Protein AF-A0A162E2R5-F1 (afdb_monomer)

Sequence (109 aa):
MRAVEGYHHDTSRLRLFYVLMFDAIGPREDLRTRFAQLHTHLRDLCEHWIGAGQQDGEIRADVAPRAIVTILIAALGGIAYQALIDPDLDLDPLYRDLDALAIDGLRMR

InterPro domains:
  IPR036271 Tetracyclin repressor-like, C-terminal domain superfamily [SSF48498] (3-102)
  IPR039538 BetI-type transcriptional repressor, C-terminal [PF13977] (28-95)

Secondary structure (DSSP, 8-state):
---STTGGGSHHHHHHHHHHHHHTTTT-HHHHHHHHHHHHHHHHHHHHHHHHHHHTTSB-TTS-HHHHHHHHHHHHHHHHHHHHH-TT--HHHHHHHHHHHHHHHHB--

Foldseek 3Di:
DPDPVPPPPPLPVVVVVVVLQVCLVDPPVVSVVVVVVVLVVQLVVQLVVLVVCVVVQFFDPPDDSSVLSNVLCCLVNVLSVVCSVPVPDDCVVSVVVSCCCSRVVTGDD

Solvent-accessible surface area (backbone atoms only — not comparable to full-atom values): 6267 Å² total; per-residue (Å²): 142,90,81,72,90,72,68,82,82,49,59,67,58,52,49,50,49,51,53,50,56,60,50,22,74,52,89,44,60,72,45,33,52,53,52,53,49,48,55,48,52,56,39,57,64,51,25,54,54,47,53,49,31,36,74,73,58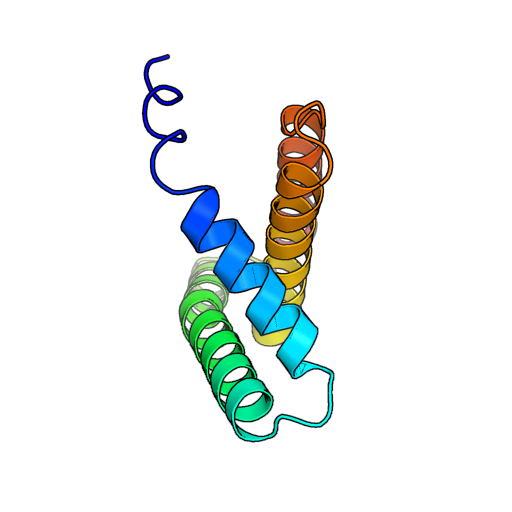,55,25,41,82,87,61,55,41,68,60,53,40,50,50,52,52,50,51,55,53,51,51,55,54,48,44,72,75,37,81,83,59,73,57,66,64,55,52,52,52,48,49,48,52,51,49,72,69,36,40,54,131

Radius of gyration: 16.36 Å; Cα contacts (8 Å, |Δi|>4): 53; chains: 1; bounding box: 42×29×40 Å

Structure (mmCIF, N/CA/C/O backbone):
data_AF-A0A162E2R5-F1
#
_entry.id   AF-A0A162E2R5-F1
#
loop_
_atom_site.group_PDB
_atom_site.id
_atom_site.type_symbol
_atom_site.label_atom_id
_atom_site.label_alt_id
_atom_site.label_comp_id
_atom_site.label_asym_id
_atom_site.label_entity_id
_atom_site.label_seq_id
_atom_site.pdbx_PDB_ins_code
_atom_site.Cartn_x
_atom_site.Cartn_y
_atom_site.Cartn_z
_atom_site.occupancy
_atom_site.B_iso_or_equiv
_atom_site.auth_seq_id
_atom_site.auth_comp_id
_atom_site.auth_asym_id
_atom_site.auth_atom_id
_atom_site.pdbx_PDB_model_num
ATOM 1 N N . MET A 1 1 ? -16.076 18.752 -11.612 1.00 36.84 1 MET A N 1
ATOM 2 C CA . MET A 1 1 ? -15.209 17.558 -11.562 1.00 36.84 1 MET A CA 1
ATOM 3 C C . MET A 1 1 ? -13.919 17.872 -12.322 1.00 36.84 1 MET A C 1
ATOM 5 O O . MET A 1 1 ? -13.867 17.691 -13.525 1.00 36.84 1 MET A O 1
ATOM 9 N N . ARG A 1 2 ? -12.940 18.496 -11.650 1.00 34.31 2 ARG A N 1
ATOM 10 C CA . ARG A 1 2 ? -11.700 19.063 -12.230 1.00 34.31 2 ARG A CA 1
ATOM 11 C C . ARG A 1 2 ? -10.483 18.559 -11.435 1.00 34.31 2 ARG A C 1
ATOM 13 O O . ARG A 1 2 ? -9.803 19.335 -10.779 1.00 34.31 2 ARG A O 1
ATOM 20 N N . ALA A 1 3 ? -10.277 17.244 -11.408 1.00 38.41 3 ALA A N 1
ATOM 21 C CA . ALA A 1 3 ? -9.181 16.637 -10.640 1.00 38.41 3 ALA A CA 1
ATOM 22 C C . ALA A 1 3 ? -8.338 15.615 -11.426 1.00 38.41 3 ALA A C 1
ATOM 24 O O . ALA A 1 3 ? -7.391 15.076 -10.870 1.00 38.41 3 ALA A O 1
ATOM 25 N N . VAL A 1 4 ? -8.626 15.366 -12.710 1.00 43.22 4 VAL A N 1
ATOM 26 C CA . VAL A 1 4 ? -7.947 14.292 -13.469 1.00 43.22 4 VAL A CA 1
ATOM 27 C C . VAL A 1 4 ? -6.820 14.815 -14.380 1.00 43.22 4 VAL A C 1
ATOM 29 O O . VAL A 1 4 ? -5.945 14.060 -14.783 1.00 43.22 4 VAL A O 1
ATOM 32 N N . GLU A 1 5 ? -6.737 16.125 -14.635 1.00 31.08 5 GLU A N 1
ATOM 33 C CA . GLU A 1 5 ? -5.740 16.709 -15.560 1.00 31.08 5 GLU A CA 1
ATOM 34 C C . GLU A 1 5 ? -4.297 16.770 -15.006 1.00 31.08 5 GLU A C 1
ATOM 36 O O . GLU A 1 5 ? -3.370 17.094 -15.744 1.00 31.08 5 GLU A O 1
ATOM 41 N N . GLY A 1 6 ? -4.067 16.421 -13.733 1.00 35.00 6 GLY A N 1
ATOM 42 C CA . GLY A 1 6 ? -2.741 16.478 -13.095 1.00 35.00 6 GLY A CA 1
ATOM 43 C C . GLY A 1 6 ? -1.900 15.191 -13.150 1.00 35.00 6 GLY A C 1
ATOM 44 O O . GLY A 1 6 ? -0.728 15.226 -12.782 1.00 35.00 6 GLY A O 1
ATOM 45 N N . TYR A 1 7 ? -2.456 14.053 -13.584 1.00 46.41 7 TYR A N 1
ATOM 46 C CA . TYR A 1 7 ? -1.826 12.736 -13.367 1.00 46.41 7 TYR A CA 1
ATOM 47 C C . TYR A 1 7 ? -0.755 12.348 -14.406 1.00 46.41 7 TYR A C 1
ATOM 49 O O . TYR A 1 7 ? 0.004 11.399 -14.216 1.00 46.41 7 TYR A O 1
ATOM 57 N N . HIS A 1 8 ? -0.644 13.090 -15.511 1.00 43.97 8 HIS A N 1
ATOM 58 C CA . HIS A 1 8 ? 0.243 12.721 -16.620 1.00 43.97 8 HIS A CA 1
ATOM 59 C C . HIS A 1 8 ? 1.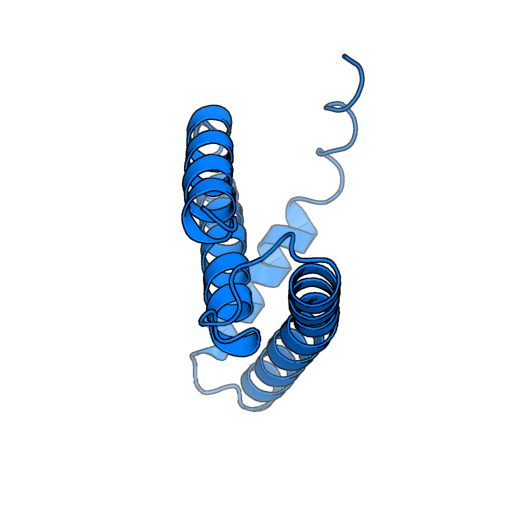735 13.015 -16.381 1.00 43.97 8 HIS A C 1
ATOM 61 O O . HIS A 1 8 ? 2.564 12.572 -17.174 1.00 43.97 8 HIS A O 1
ATOM 67 N N . HIS A 1 9 ? 2.109 13.738 -15.318 1.00 46.47 9 HIS A N 1
ATOM 68 C CA . HIS A 1 9 ? 3.478 14.246 -15.159 1.00 46.47 9 HIS A CA 1
ATOM 69 C C . HIS A 1 9 ? 4.453 13.367 -14.360 1.00 46.47 9 HIS A C 1
ATOM 71 O O . HIS A 1 9 ? 5.609 13.762 -14.238 1.00 46.47 9 HIS A O 1
ATOM 77 N N . ASP A 1 10 ? 4.073 12.177 -13.864 1.00 61.50 10 ASP A N 1
ATOM 78 C CA . ASP A 1 10 ? 5.053 11.355 -13.123 1.00 61.50 10 ASP A CA 1
ATOM 79 C C . ASP A 1 10 ? 4.917 9.825 -13.211 1.00 61.50 10 ASP A C 1
ATOM 81 O O . ASP A 1 10 ? 5.461 9.087 -12.384 1.00 61.50 10 ASP A O 1
ATOM 85 N N . THR A 1 11 ? 4.257 9.301 -14.248 1.00 75.62 11 THR A N 1
ATOM 86 C CA . THR A 1 11 ? 4.196 7.842 -14.463 1.00 75.62 11 THR A CA 1
ATOM 87 C C . THR A 1 11 ? 5.586 7.235 -14.676 1.00 75.62 11 THR A C 1
ATOM 89 O O . THR A 1 11 ? 5.829 6.112 -14.248 1.00 75.62 11 THR A O 1
ATOM 92 N N . SER A 1 12 ? 6.537 7.976 -15.255 1.00 84.50 12 SER A N 1
ATOM 93 C CA . SER A 1 12 ? 7.925 7.524 -15.433 1.00 84.50 12 SER A CA 1
ATOM 94 C C . SER A 1 12 ? 8.675 7.326 -14.111 1.00 84.50 12 SER A C 1
ATOM 96 O O . SER A 1 12 ? 9.353 6.308 -13.955 1.00 84.50 12 SER A O 1
ATOM 98 N N . ARG A 1 13 ? 8.555 8.242 -13.136 1.00 89.00 13 ARG A N 1
ATOM 99 C CA . ARG A 1 13 ? 9.180 8.037 -11.816 1.00 89.00 13 ARG A CA 1
ATOM 100 C C . ARG A 1 13 ? 8.460 6.967 -11.020 1.00 89.00 13 ARG A C 1
ATOM 102 O O . ARG A 1 13 ? 9.128 6.193 -10.344 1.00 89.00 13 ARG A O 1
ATOM 109 N N . LEU A 1 14 ? 7.136 6.880 -11.134 1.00 90.25 14 LEU A N 1
ATOM 110 C CA . LEU A 1 14 ? 6.376 5.820 -10.481 1.00 90.25 14 LEU A CA 1
ATOM 111 C C . LEU A 1 14 ? 6.756 4.439 -11.043 1.00 90.25 14 LEU A C 1
ATOM 113 O O . LEU A 1 14 ? 6.999 3.509 -10.282 1.00 90.25 14 LEU A O 1
ATOM 117 N N . ARG A 1 15 ? 6.929 4.318 -12.365 1.00 92.75 15 ARG A N 1
ATOM 118 C CA . ARG A 1 15 ? 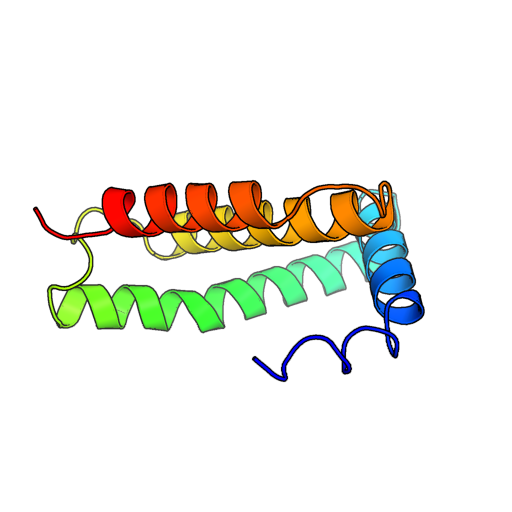7.472 3.110 -13.010 1.00 92.75 15 ARG A CA 1
ATOM 119 C C . ARG A 1 15 ? 8.864 2.772 -12.489 1.00 92.75 15 ARG A C 1
ATOM 121 O O . ARG A 1 15 ? 9.091 1.635 -12.091 1.00 92.75 15 ARG A O 1
ATOM 128 N N . LEU A 1 16 ? 9.780 3.744 -12.444 1.00 95.12 16 LEU A N 1
ATOM 129 C CA . LEU A 1 16 ? 11.124 3.528 -11.899 1.00 95.12 16 LEU A CA 1
ATOM 130 C C . LEU A 1 16 ? 11.082 3.085 -10.429 1.00 95.12 16 LEU A C 1
ATOM 132 O O . LEU A 1 16 ? 11.811 2.172 -10.048 1.00 95.12 16 LEU A O 1
ATOM 136 N N . PHE A 1 17 ? 10.218 3.698 -9.619 1.00 95.00 17 PHE A N 1
ATOM 137 C CA . PHE A 1 17 ? 10.000 3.314 -8.228 1.00 95.00 17 PHE A CA 1
ATOM 138 C C . PHE A 1 17 ? 9.603 1.839 -8.116 1.00 95.00 17 PHE A C 1
ATOM 140 O O . PHE A 1 17 ? 10.244 1.106 -7.366 1.00 95.00 17 PHE A O 1
ATOM 147 N N . TYR A 1 18 ? 8.614 1.385 -8.894 1.00 95.81 18 TYR A N 1
ATOM 148 C CA . TYR A 1 18 ? 8.185 -0.016 -8.880 1.00 95.81 18 TYR A CA 1
ATOM 149 C C . TYR A 1 18 ? 9.260 -0.971 -9.407 1.00 95.81 18 TYR A C 1
ATOM 151 O O . TYR A 1 18 ? 9.460 -2.023 -8.808 1.00 95.81 18 TYR A O 1
ATOM 159 N N . VAL A 1 19 ? 10.015 -0.601 -10.448 1.00 95.31 19 VAL A N 1
ATOM 160 C CA . VAL A 1 19 ? 11.158 -1.408 -10.920 1.00 95.31 19 VAL A CA 1
ATOM 161 C C . VAL A 1 19 ? 12.181 -1.607 -9.802 1.00 95.31 19 VAL A C 1
ATOM 163 O O . VAL A 1 19 ? 12.570 -2.738 -9.527 1.00 95.31 19 VAL A O 1
ATOM 166 N N . LEU A 1 20 ? 12.586 -0.531 -9.121 1.00 96.12 20 LEU A N 1
ATOM 167 C CA . LEU A 1 20 ? 13.541 -0.614 -8.014 1.00 96.12 20 LEU A CA 1
ATOM 168 C C . LEU A 1 20 ? 12.972 -1.376 -6.811 1.00 96.12 20 LEU A C 1
ATOM 170 O O . LEU A 1 20 ? 13.711 -2.090 -6.138 1.00 96.12 20 LEU A O 1
ATOM 174 N N . MET A 1 21 ? 11.673 -1.233 -6.540 1.00 95.62 21 MET A N 1
ATOM 175 C CA . MET A 1 21 ? 11.000 -1.932 -5.446 1.00 95.62 21 MET A CA 1
ATOM 176 C C . MET A 1 21 ? 10.958 -3.444 -5.685 1.00 95.62 21 MET A C 1
ATOM 178 O O . MET A 1 21 ? 11.267 -4.208 -4.773 1.00 95.62 21 MET A O 1
ATOM 182 N N . PHE A 1 22 ? 10.659 -3.884 -6.909 1.00 94.88 22 PHE A N 1
ATOM 183 C CA . PHE A 1 22 ? 10.709 -5.303 -7.259 1.00 94.88 22 PHE A CA 1
ATOM 184 C C . PHE A 1 22 ? 12.151 -5.835 -7.339 1.00 94.88 22 PHE A C 1
ATOM 186 O O . PHE A 1 22 ? 12.405 -6.949 -6.887 1.00 94.88 22 PHE A O 1
ATOM 193 N N . ASP A 1 23 ? 13.116 -5.038 -7.815 1.00 94.81 23 ASP A N 1
ATOM 194 C CA . ASP A 1 23 ? 14.549 -5.396 -7.806 1.00 94.81 23 ASP A CA 1
ATOM 195 C C . ASP A 1 23 ? 15.092 -5.593 -6.373 1.00 94.81 23 ASP A C 1
ATOM 197 O O . ASP A 1 23 ? 15.976 -6.417 -6.135 1.00 94.81 23 ASP A O 1
ATOM 201 N N . ALA A 1 24 ? 14.507 -4.911 -5.379 1.00 95.81 24 ALA A N 1
ATOM 202 C CA . ALA A 1 24 ? 14.858 -5.058 -3.964 1.00 95.81 24 ALA A CA 1
ATOM 203 C C . ALA A 1 24 ? 14.569 -6.458 -3.379 1.00 95.81 24 ALA A C 1
ATOM 205 O O . ALA A 1 24 ? 15.072 -6.780 -2.301 1.00 95.81 24 ALA A O 1
ATOM 206 N N . ILE A 1 25 ? 13.783 -7.293 -4.072 1.00 94.00 25 ILE A N 1
ATOM 207 C CA . ILE A 1 25 ? 13.561 -8.709 -3.723 1.00 94.00 25 ILE A CA 1
ATOM 208 C C . ILE A 1 25 ? 14.819 -9.545 -4.017 1.00 94.00 25 ILE A C 1
ATOM 210 O O . ILE A 1 25 ? 15.060 -10.566 -3.373 1.00 94.00 25 ILE A O 1
ATOM 214 N N . GLY A 1 26 ? 15.630 -9.107 -4.983 1.00 89.88 26 GLY A N 1
ATOM 215 C CA . GLY A 1 26 ? 16.866 -9.759 -5.392 1.00 89.88 26 GLY A CA 1
ATOM 216 C C . GLY A 1 26 ? 18.033 -9.579 -4.404 1.00 89.88 26 GLY A C 1
ATOM 217 O O . GLY A 1 26 ? 17.856 -9.231 -3.233 1.00 89.88 26 GLY A O 1
ATOM 218 N N . PRO A 1 27 ? 19.281 -9.806 -4.853 1.00 89.00 27 PRO A N 1
ATOM 219 C CA . PRO A 1 27 ? 20.454 -9.815 -3.974 1.00 89.00 27 PRO A CA 1
ATOM 220 C C . PRO A 1 27 ? 20.902 -8.421 -3.498 1.00 89.00 27 PRO A C 1
ATOM 222 O O . PRO A 1 27 ? 21.830 -8.322 -2.697 1.00 89.00 27 PRO A O 1
ATOM 225 N N . ARG A 1 28 ? 20.270 -7.339 -3.967 1.00 92.31 28 ARG A N 1
ATOM 226 C CA . ARG A 1 28 ? 20.648 -5.952 -3.662 1.00 92.31 28 ARG A CA 1
ATOM 227 C C . ARG A 1 28 ? 20.229 -5.534 -2.253 1.00 92.31 28 ARG A C 1
ATOM 229 O O . ARG A 1 28 ? 19.141 -5.005 -2.026 1.00 92.31 28 ARG A O 1
ATOM 236 N N . GLU A 1 29 ? 21.115 -5.775 -1.292 1.00 91.12 29 GLU A N 1
ATOM 237 C CA . GLU A 1 29 ? 20.893 -5.464 0.125 1.00 91.12 29 GLU A CA 1
ATOM 238 C C . GLU A 1 29 ? 20.653 -3.970 0.400 1.00 91.12 29 GLU A C 1
ATOM 240 O O . GLU A 1 29 ? 19.843 -3.622 1.264 1.00 91.12 29 GLU A O 1
ATOM 245 N N . ASP A 1 30 ? 21.299 -3.089 -0.365 1.00 94.75 30 ASP A N 1
ATOM 246 C CA . ASP A 1 30 ? 21.114 -1.639 -0.296 1.00 94.75 30 ASP A CA 1
ATOM 247 C C . ASP A 1 30 ? 19.665 -1.235 -0.606 1.00 94.75 30 ASP A C 1
ATOM 249 O O . ASP A 1 30 ? 19.061 -0.459 0.141 1.00 94.75 30 ASP A O 1
ATOM 253 N N . LEU A 1 31 ? 19.083 -1.800 -1.670 1.00 95.88 31 LEU A N 1
ATOM 254 C CA . LEU A 1 31 ? 17.690 -1.559 -2.043 1.00 95.88 31 LEU A CA 1
ATOM 255 C C . LEU A 1 31 ? 16.729 -2.194 -1.041 1.00 95.88 31 LEU A C 1
ATOM 257 O O . LEU A 1 31 ? 15.817 -1.514 -0.568 1.00 95.88 31 LEU A O 1
ATOM 261 N N . ARG A 1 32 ? 16.963 -3.456 -0.655 1.00 96.44 32 ARG A N 1
ATOM 262 C CA . ARG A 1 32 ? 16.138 -4.157 0.341 1.00 96.44 32 ARG A CA 1
ATOM 263 C C . ARG A 1 32 ? 16.023 -3.355 1.636 1.00 96.44 32 ARG A C 1
ATOM 265 O O . ARG A 1 32 ? 14.922 -3.171 2.150 1.00 96.44 32 ARG A O 1
ATOM 272 N N . THR A 1 33 ? 17.141 -2.822 2.126 1.00 97.12 33 THR A N 1
ATOM 273 C CA . THR A 1 33 ? 17.181 -2.007 3.349 1.00 97.12 33 THR A CA 1
ATOM 274 C C . THR A 1 33 ? 16.397 -0.706 3.186 1.00 97.12 33 THR A C 1
ATOM 276 O O . THR A 1 33 ? 15.566 -0.380 4.034 1.00 97.12 33 THR A O 1
ATOM 279 N N . ARG A 1 34 ? 16.602 0.019 2.078 1.00 97.00 34 ARG A N 1
ATOM 280 C CA . ARG A 1 34 ? 15.899 1.284 1.806 1.00 97.00 34 ARG A CA 1
ATOM 281 C C . ARG A 1 34 ? 14.387 1.095 1.685 1.00 97.00 34 ARG A C 1
ATOM 283 O O . ARG A 1 34 ? 13.633 1.863 2.277 1.00 97.00 34 ARG A O 1
ATOM 290 N N . PHE A 1 35 ? 13.928 0.066 0.974 1.00 96.94 35 PHE A N 1
ATOM 291 C CA . PHE A 1 35 ? 12.495 -0.209 0.839 1.00 96.94 35 PHE A CA 1
ATOM 292 C C . PHE A 1 35 ? 11.870 -0.750 2.131 1.00 96.94 35 PHE A C 1
ATOM 294 O O . PHE A 1 35 ? 10.733 -0.402 2.448 1.00 96.94 35 PHE A O 1
ATOM 301 N N . ALA A 1 36 ? 12.604 -1.531 2.931 1.00 96.44 36 ALA A N 1
ATOM 302 C CA . ALA A 1 36 ? 12.140 -1.941 4.258 1.00 96.44 36 ALA A CA 1
ATOM 303 C C . ALA A 1 36 ? 11.948 -0.734 5.196 1.00 96.44 36 ALA A C 1
ATOM 305 O O . ALA A 1 36 ? 10.943 -0.658 5.910 1.00 96.44 36 ALA A O 1
ATOM 306 N N . GLN A 1 37 ? 12.875 0.229 5.161 1.00 97.56 37 GLN A N 1
ATOM 307 C CA . GLN A 1 37 ? 12.771 1.487 5.906 1.00 97.56 37 GLN A CA 1
ATOM 308 C C . GLN A 1 37 ? 11.601 2.341 5.413 1.00 97.56 37 GLN A C 1
ATOM 310 O O . GLN A 1 37 ? 10.809 2.802 6.230 1.00 97.56 37 GLN A O 1
ATOM 315 N N . LEU A 1 38 ? 11.437 2.485 4.095 1.00 96.00 38 LEU A N 1
ATOM 316 C CA . LEU A 1 38 ? 10.311 3.210 3.505 1.00 96.00 38 LEU A CA 1
ATOM 317 C C . LEU A 1 38 ? 8.965 2.629 3.953 1.00 96.00 38 LEU A C 1
ATOM 319 O O . LEU A 1 38 ? 8.121 3.359 4.463 1.00 96.00 38 LEU A O 1
ATOM 323 N N . HIS A 1 39 ? 8.763 1.317 3.813 1.00 96.19 39 HIS A N 1
ATOM 324 C CA . HIS A 1 39 ? 7.510 0.686 4.233 1.00 96.19 39 HIS A CA 1
ATOM 325 C C . HIS A 1 39 ? 7.283 0.788 5.741 1.00 96.19 39 HIS A C 1
ATOM 327 O O . HIS A 1 39 ? 6.142 0.878 6.180 1.00 96.19 39 HIS A O 1
ATOM 333 N N . THR A 1 40 ? 8.350 0.771 6.541 1.00 97.31 40 THR A N 1
ATOM 334 C CA . THR A 1 40 ? 8.247 0.985 7.990 1.00 97.31 40 THR A CA 1
ATOM 335 C C . THR A 1 40 ? 7.767 2.396 8.289 1.00 97.31 40 THR A C 1
ATOM 337 O O . THR A 1 40 ? 6.777 2.544 8.994 1.00 97.31 40 THR A O 1
ATOM 340 N N . HIS A 1 41 ? 8.371 3.400 7.657 1.00 96.19 41 HIS A N 1
ATOM 341 C CA . HIS A 1 41 ? 7.972 4.793 7.811 1.00 96.19 41 HIS A CA 1
ATOM 342 C C . HIS A 1 41 ? 6.519 5.043 7.380 1.00 96.19 41 HIS A C 1
ATOM 344 O O . HIS A 1 41 ? 5.765 5.677 8.111 1.00 96.19 41 HIS A O 1
ATOM 350 N N . LEU A 1 42 ? 6.094 4.495 6.235 1.00 94.56 42 LEU A N 1
ATOM 351 C CA . LEU A 1 42 ? 4.702 4.596 5.779 1.00 94.56 42 LEU A CA 1
ATOM 352 C C . LEU A 1 42 ? 3.729 3.956 6.775 1.00 94.56 42 LEU A C 1
ATOM 354 O O . LEU A 1 42 ? 2.676 4.522 7.059 1.00 94.56 42 LEU A O 1
ATOM 358 N N . ARG A 1 43 ? 4.094 2.798 7.340 1.00 96.62 43 ARG A N 1
ATOM 359 C CA . ARG A 1 43 ? 3.276 2.147 8.365 1.00 96.62 43 ARG A CA 1
ATOM 360 C C . ARG A 1 43 ? 3.181 2.996 9.631 1.00 96.62 43 ARG A C 1
ATOM 362 O O . ARG A 1 43 ? 2.082 3.165 10.138 1.00 96.62 43 ARG A O 1
ATOM 369 N N . ASP A 1 44 ? 4.293 3.562 10.095 1.00 95.19 44 ASP A N 1
ATOM 370 C CA . ASP A 1 44 ? 4.328 4.408 11.296 1.00 95.19 44 ASP A CA 1
ATOM 371 C C . ASP A 1 44 ? 3.444 5.660 11.134 1.00 95.19 44 ASP A C 1
ATOM 373 O O . ASP A 1 44 ? 2.714 6.022 12.055 1.00 95.19 44 ASP A O 1
ATOM 377 N N . LEU A 1 45 ? 3.462 6.293 9.952 1.00 90.88 45 LEU A N 1
ATOM 378 C CA . LEU A 1 45 ? 2.632 7.467 9.655 1.00 90.88 45 LEU A CA 1
ATOM 379 C C . LEU A 1 45 ? 1.132 7.156 9.736 1.00 90.88 45 LEU A C 1
ATOM 381 O O . LEU A 1 45 ? 0.375 7.915 10.337 1.00 90.88 45 LEU A O 1
ATOM 385 N N . CYS A 1 46 ? 0.699 6.048 9.136 1.00 92.75 46 CYS A N 1
ATOM 386 C CA . CYS A 1 46 ? -0.720 5.703 9.061 1.00 92.75 46 CYS A CA 1
ATOM 387 C C . CYS A 1 46 ? -1.241 5.012 10.329 1.00 92.75 46 CYS A C 1
ATOM 389 O O . CYS A 1 46 ? -2.428 5.101 10.636 1.00 92.75 46 CYS A O 1
ATOM 391 N N . GLU A 1 47 ? -0.376 4.333 11.082 1.00 9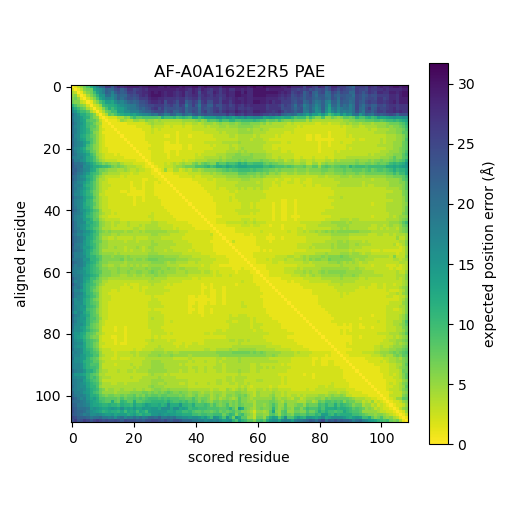4.69 47 GLU A N 1
ATOM 392 C CA . GLU A 1 47 ? -0.746 3.644 12.321 1.00 94.69 47 GLU A CA 1
ATOM 393 C C . GLU A 1 47 ? -1.313 4.607 13.368 1.00 94.69 47 GLU A C 1
ATOM 395 O O . GLU A 1 47 ? -2.284 4.275 14.050 1.00 94.69 47 GLU A O 1
ATOM 400 N N . HIS A 1 48 ? -0.780 5.830 13.430 1.00 91.44 48 HIS A N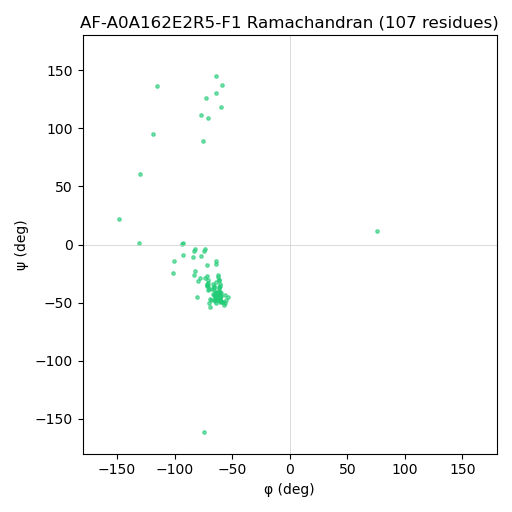 1
ATOM 401 C CA . HIS A 1 48 ? -1.298 6.863 14.321 1.00 91.44 48 HIS A CA 1
ATOM 402 C C . HIS A 1 48 ? -2.757 7.240 14.011 1.00 91.44 48 HIS A C 1
ATOM 404 O O . HIS A 1 48 ? -3.534 7.451 14.939 1.00 91.44 48 HIS A O 1
ATOM 410 N N . TRP A 1 49 ? -3.157 7.267 12.734 1.00 91.69 49 TRP A N 1
ATOM 411 C CA . TRP A 1 49 ? -4.537 7.580 12.343 1.00 91.69 49 TRP A CA 1
ATOM 412 C C . TRP A 1 49 ? -5.521 6.498 12.773 1.00 91.69 49 TRP A C 1
ATOM 414 O O . TRP A 1 49 ? -6.616 6.817 13.228 1.00 91.69 49 TRP A O 1
ATOM 424 N N . ILE A 1 50 ? -5.120 5.225 12.694 1.00 93.25 50 ILE A N 1
ATOM 425 C CA . ILE A 1 50 ? -5.952 4.127 13.197 1.00 93.25 50 ILE A CA 1
ATOM 426 C C . ILE A 1 50 ? -6.126 4.241 14.714 1.00 93.25 50 ILE A C 1
ATOM 428 O O . ILE A 1 50 ? -7.238 4.098 15.213 1.00 93.25 50 ILE A O 1
ATOM 432 N N . GLY A 1 51 ? -5.048 4.548 15.442 1.00 93.00 51 GLY A N 1
ATOM 433 C CA . GLY A 1 51 ? -5.108 4.758 16.889 1.00 93.00 51 GLY A CA 1
ATOM 434 C C . GLY A 1 51 ? -6.012 5.928 17.291 1.00 93.00 51 GLY A C 1
ATOM 435 O O . GLY A 1 51 ? -6.791 5.789 18.230 1.00 93.00 51 GLY A O 1
ATOM 436 N N . ALA A 1 52 ? -5.954 7.049 16.566 1.00 93.19 52 ALA A N 1
ATOM 437 C CA . ALA A 1 52 ? -6.845 8.188 16.789 1.00 93.19 52 ALA A CA 1
ATOM 438 C C . ALA A 1 52 ? -8.316 7.807 16.543 1.00 93.19 52 ALA A C 1
ATOM 440 O O . ALA A 1 52 ? -9.151 7.995 17.421 1.00 93.19 52 ALA A O 1
ATOM 441 N N . GLY A 1 53 ? -8.614 7.139 15.422 1.00 92.88 53 GLY A N 1
ATOM 442 C CA . GLY A 1 53 ? -9.971 6.663 15.132 1.00 92.88 53 GLY A CA 1
ATOM 443 C C . GLY A 1 53 ? -10.503 5.663 16.165 1.00 92.88 53 GLY A C 1
ATOM 444 O O . GLY A 1 53 ? -11.701 5.632 16.430 1.00 92.88 53 GLY A O 1
ATOM 445 N N . GLN A 1 54 ? -9.639 4.863 16.799 1.00 94.94 54 GLN A N 1
ATOM 446 C CA . GLN A 1 54 ? -10.041 3.994 17.913 1.00 94.94 54 GLN A CA 1
ATOM 447 C C . GLN A 1 54 ? -10.367 4.784 19.189 1.00 94.94 54 GLN A C 1
ATOM 449 O O . GLN A 1 54 ? -11.312 4.431 19.893 1.00 94.94 54 GLN A O 1
ATOM 454 N N . GLN A 1 55 ? -9.608 5.842 19.492 1.00 95.25 55 GLN A N 1
ATOM 455 C CA . GLN A 1 55 ? -9.876 6.725 20.636 1.00 95.25 55 GLN A CA 1
ATOM 456 C C . GLN A 1 55 ? -11.191 7.491 20.467 1.00 95.25 55 GLN A C 1
ATOM 458 O O . GLN A 1 55 ? -11.934 7.642 21.436 1.00 95.25 55 GLN A O 1
ATOM 463 N N . ASP A 1 56 ? -11.495 7.894 19.235 1.00 94.81 56 ASP A N 1
ATOM 464 C CA . ASP A 1 56 ? -12.712 8.629 18.884 1.00 94.81 56 ASP A CA 1
ATOM 465 C C . ASP A 1 56 ? -13.936 7.709 18.688 1.00 94.81 56 ASP A C 1
ATOM 467 O O . ASP A 1 56 ? -15.056 8.182 18.499 1.00 94.81 56 ASP A O 1
ATOM 471 N N . GLY A 1 57 ? -13.752 6.384 18.768 1.00 93.62 57 GLY A N 1
ATOM 472 C CA . GLY A 1 57 ? -14.821 5.391 18.599 1.00 93.62 57 GLY A CA 1
ATOM 473 C C . GLY A 1 57 ? -15.264 5.172 17.147 1.00 93.62 57 GLY A C 1
ATOM 474 O O . GLY A 1 57 ? -16.271 4.512 16.901 1.00 93.62 57 GLY A O 1
ATOM 475 N N . GLU A 1 58 ? -14.519 5.695 16.175 1.00 92.12 58 GLU A N 1
ATOM 476 C CA . GLU A 1 58 ? -14.787 5.533 14.742 1.00 92.12 58 GLU A CA 1
ATOM 477 C C . GLU A 1 58 ? -14.315 4.169 14.213 1.00 92.12 58 GLU A C 1
ATOM 479 O O . GLU A 1 58 ? -14.924 3.601 13.300 1.00 92.12 58 GLU A O 1
ATOM 484 N N . ILE A 1 59 ? -13.243 3.628 14.803 1.00 93.56 59 ILE A N 1
ATOM 485 C CA . ILE A 1 59 ? -12.639 2.341 14.442 1.00 93.56 59 ILE A CA 1
ATOM 486 C C . ILE A 1 59 ? -12.776 1.355 15.602 1.00 93.56 59 ILE A C 1
ATOM 488 O O . ILE A 1 59 ? -12.504 1.673 16.758 1.00 93.56 59 ILE A O 1
ATOM 492 N N . ARG A 1 60 ? -13.148 0.112 15.289 1.00 93.38 60 ARG A N 1
ATOM 493 C CA . ARG A 1 60 ? -13.265 -0.981 16.266 1.00 93.38 60 ARG A CA 1
ATOM 494 C C . ARG A 1 60 ? -11.940 -1.257 17.007 1.00 93.38 60 ARG A C 1
ATOM 496 O O . ARG A 1 60 ? -10.858 -1.305 16.416 1.00 93.38 60 ARG A O 1
ATOM 503 N N . ALA A 1 61 ? -12.026 -1.478 18.319 1.00 92.88 61 ALA A N 1
ATOM 504 C CA . ALA A 1 61 ? -10.857 -1.615 19.198 1.00 92.88 61 ALA A CA 1
ATOM 505 C C . ALA A 1 61 ? -10.067 -2.929 19.017 1.00 92.88 61 ALA A C 1
ATOM 507 O O . ALA A 1 61 ? -8.922 -3.023 19.446 1.00 92.88 61 ALA A O 1
ATOM 508 N N . ASP A 1 62 ? -10.659 -3.950 18.392 1.00 92.44 62 ASP A N 1
ATOM 509 C CA . ASP A 1 62 ? -10.021 -5.248 18.127 1.00 92.44 62 ASP A CA 1
ATOM 510 C C . ASP A 1 62 ? -9.153 -5.252 16.853 1.00 92.44 62 ASP A C 1
ATOM 512 O O . ASP A 1 62 ? -8.477 -6.240 16.561 1.00 92.44 62 ASP A O 1
ATOM 516 N N . VAL A 1 63 ? -9.148 -4.160 16.082 1.00 92.50 63 VAL A N 1
ATOM 517 C CA . VAL A 1 63 ? -8.242 -3.992 14.940 1.00 92.50 63 VAL A CA 1
ATOM 518 C C . VAL A 1 63 ? -6.828 -3.747 15.440 1.00 92.50 63 VAL A C 1
ATOM 520 O O . VAL A 1 63 ? -6.580 -2.808 16.190 1.00 92.50 63 VAL A O 1
ATOM 523 N N . ALA A 1 64 ? -5.881 -4.553 14.958 1.00 94.00 64 ALA A N 1
ATOM 524 C CA . ALA A 1 64 ? -4.458 -4.304 15.140 1.00 94.00 64 ALA A CA 1
ATOM 525 C C . ALA A 1 64 ? -3.991 -3.202 14.161 1.00 94.00 64 ALA A C 1
ATOM 527 O O . ALA A 1 64 ? -3.933 -3.470 12.953 1.00 94.00 64 ALA A O 1
ATOM 528 N N . PRO A 1 65 ? -3.616 -1.996 14.639 1.00 94.12 65 PRO A N 1
ATOM 529 C CA . PRO A 1 65 ? -3.309 -0.848 13.778 1.00 94.12 65 PRO A CA 1
ATOM 530 C C . PRO A 1 65 ? -2.226 -1.137 12.735 1.00 94.12 65 PRO A C 1
ATOM 532 O O . PRO A 1 65 ? -2.423 -0.931 11.537 1.00 94.12 65 PRO A O 1
ATOM 535 N N . ARG A 1 66 ? -1.109 -1.733 13.168 1.00 95.38 66 ARG A N 1
ATOM 536 C CA . ARG A 1 66 ? -0.016 -2.129 12.273 1.00 95.38 66 ARG A CA 1
ATOM 537 C C . ARG A 1 66 ? -0.466 -3.062 11.154 1.00 95.38 66 ARG A C 1
ATOM 539 O O . ARG A 1 66 ? -0.035 -2.913 10.009 1.00 95.38 66 ARG A O 1
ATOM 546 N N . ALA A 1 67 ? -1.292 -4.051 11.486 1.00 94.50 67 ALA A N 1
ATOM 547 C CA . ALA A 1 67 ? -1.708 -5.081 10.546 1.00 94.50 67 ALA A CA 1
ATOM 548 C C . ALA A 1 67 ? -2.618 -4.495 9.464 1.00 94.50 67 ALA A C 1
ATOM 550 O O . ALA A 1 67 ? -2.349 -4.697 8.280 1.00 94.50 67 ALA A O 1
ATOM 551 N N . ILE A 1 68 ? -3.633 -3.712 9.849 1.00 93.56 68 ILE A N 1
ATOM 552 C CA . ILE A 1 68 ? -4.544 -3.116 8.867 1.00 93.56 68 ILE A CA 1
ATOM 553 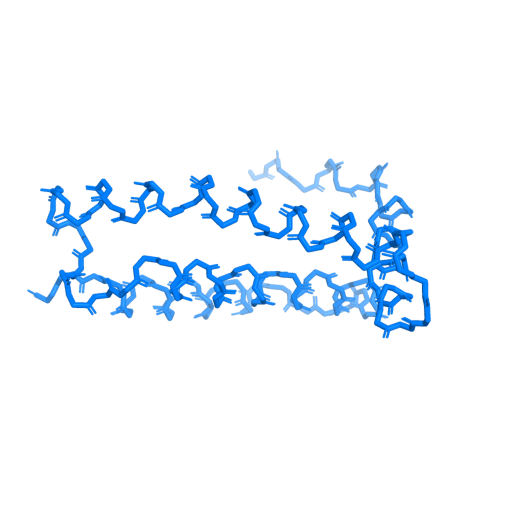C C . ILE A 1 68 ? -3.821 -2.127 7.951 1.00 93.56 68 ILE A C 1
ATOM 555 O O . ILE A 1 68 ? -3.996 -2.180 6.738 1.00 93.56 68 ILE A O 1
ATOM 559 N N . VAL A 1 69 ? -2.931 -1.294 8.495 1.00 94.94 69 VAL A N 1
ATOM 560 C CA . VAL A 1 69 ? -2.138 -0.358 7.688 1.00 94.94 69 VAL A CA 1
ATOM 561 C C . VAL A 1 69 ? -1.250 -1.106 6.693 1.00 94.94 69 VAL A C 1
ATOM 563 O O . VAL A 1 69 ? -1.138 -0.701 5.538 1.00 94.94 69 VAL A O 1
ATOM 566 N N . THR A 1 70 ? -0.655 -2.228 7.108 1.00 96.50 70 THR A N 1
ATOM 567 C CA . THR A 1 70 ? 0.139 -3.081 6.209 1.00 96.50 70 THR A CA 1
ATOM 568 C C . THR A 1 70 ? -0.704 -3.596 5.041 1.00 96.50 70 THR A C 1
ATOM 570 O O . THR A 1 70 ? -0.251 -3.549 3.898 1.00 96.50 70 THR A O 1
ATOM 573 N N . ILE A 1 71 ? -1.931 -4.050 5.313 1.00 94.69 71 ILE A N 1
ATOM 574 C CA . ILE A 1 71 ? -2.864 -4.545 4.293 1.00 94.69 71 ILE A CA 1
ATOM 575 C C . ILE A 1 71 ? -3.261 -3.423 3.327 1.00 94.69 71 ILE A C 1
ATOM 577 O O . ILE A 1 71 ? -3.207 -3.625 2.116 1.00 94.69 71 ILE A O 1
ATOM 581 N N . LEU A 1 72 ? -3.600 -2.236 3.839 1.00 93.31 72 LEU A N 1
ATOM 582 C CA . LEU A 1 72 ? -3.993 -1.090 3.014 1.00 93.31 72 LEU A CA 1
ATOM 583 C C . LEU A 1 72 ? -2.855 -0.627 2.096 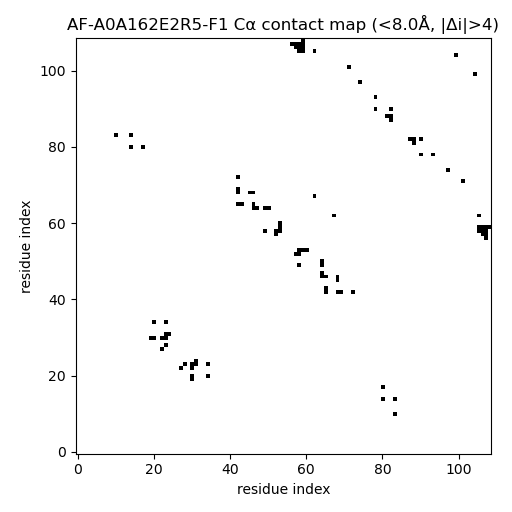1.00 93.31 72 LEU A C 1
ATOM 585 O O . LEU A 1 72 ? -3.075 -0.419 0.904 1.00 93.31 72 LEU A O 1
ATOM 589 N N . ILE A 1 73 ? -1.626 -0.532 2.618 1.00 94.62 73 ILE A N 1
ATOM 590 C CA . ILE A 1 73 ? -0.440 -0.199 1.811 1.00 94.62 73 ILE A CA 1
ATOM 591 C C . ILE A 1 73 ? -0.226 -1.246 0.711 1.00 94.62 73 ILE A C 1
ATOM 593 O O . ILE A 1 73 ? 0.040 -0.882 -0.434 1.00 94.62 73 ILE A O 1
ATOM 597 N N . ALA A 1 74 ? -0.364 -2.535 1.035 1.00 95.38 74 ALA A N 1
ATOM 598 C CA . ALA A 1 74 ? -0.210 -3.611 0.061 1.00 95.38 74 ALA A CA 1
ATOM 599 C C . ALA A 1 74 ? -1.292 -3.566 -1.033 1.00 95.38 74 ALA A C 1
ATOM 601 O O . ALA A 1 74 ? -0.967 -3.708 -2.211 1.00 95.38 74 ALA A O 1
ATOM 602 N N . ALA A 1 75 ? -2.554 -3.325 -0.668 1.00 95.38 75 ALA A N 1
ATOM 603 C CA . ALA A 1 75 ? -3.662 -3.221 -1.614 1.00 95.38 75 ALA A CA 1
ATOM 604 C C . ALA A 1 75 ? -3.496 -2.020 -2.559 1.00 95.38 75 ALA A C 1
ATOM 606 O O . ALA A 1 75 ? -3.528 -2.184 -3.778 1.00 95.38 75 ALA A O 1
ATOM 607 N N . LEU A 1 76 ? -3.237 -0.827 -2.011 1.00 93.94 76 LEU A N 1
ATOM 608 C CA . LEU A 1 76 ? -3.052 0.397 -2.797 1.00 93.94 76 LEU A CA 1
ATOM 609 C C . LEU A 1 76 ? -1.817 0.320 -3.702 1.00 93.94 76 LEU A C 1
ATOM 611 O O . LEU A 1 76 ? -1.894 0.671 -4.880 1.00 93.94 76 LEU A O 1
ATOM 615 N N . GLY A 1 77 ? -0.691 -0.180 -3.181 1.00 94.06 77 GLY A N 1
ATOM 616 C CA . GLY A 1 77 ? 0.508 -0.427 -3.984 1.00 94.06 77 GLY A CA 1
ATOM 617 C C . GLY A 1 77 ? 0.257 -1.454 -5.091 1.00 94.06 77 GLY A C 1
ATOM 618 O O . GLY A 1 77 ? 0.733 -1.291 -6.214 1.00 94.06 77 GLY A O 1
ATOM 619 N N . GLY A 1 78 ? -0.551 -2.476 -4.792 1.00 95.25 78 GLY A N 1
ATOM 620 C CA . GLY A 1 78 ? -1.000 -3.492 -5.736 1.00 95.25 78 GLY A CA 1
ATOM 621 C C . GLY A 1 78 ? -1.803 -2.929 -6.904 1.00 95.25 78 GLY A C 1
ATOM 622 O O . GLY A 1 78 ? -1.518 -3.245 -8.058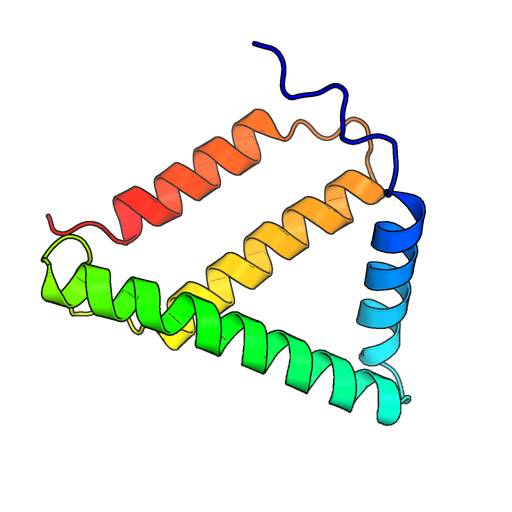 1.00 95.25 78 GLY A O 1
ATOM 623 N N . ILE A 1 79 ? -2.784 -2.075 -6.615 1.00 95.38 79 ILE A N 1
ATOM 624 C CA . ILE A 1 79 ? -3.585 -1.385 -7.636 1.00 95.38 79 ILE A CA 1
ATOM 625 C C . ILE A 1 79 ? -2.677 -0.506 -8.501 1.00 95.38 79 ILE A C 1
ATOM 627 O O . ILE A 1 79 ? -2.735 -0.561 -9.727 1.00 95.38 79 ILE A O 1
ATOM 631 N N . ALA A 1 80 ? -1.785 0.259 -7.870 1.00 93.19 80 ALA A N 1
ATOM 632 C CA . ALA A 1 80 ? -0.929 1.206 -8.568 1.00 93.19 80 ALA A CA 1
ATOM 633 C C . ALA A 1 80 ? 0.042 0.540 -9.557 1.00 93.19 80 ALA A C 1
ATOM 635 O O . ALA A 1 80 ? 0.174 1.032 -10.676 1.00 93.19 80 ALA A O 1
ATOM 636 N N . TYR A 1 81 ? 0.709 -0.571 -9.211 1.00 95.25 81 TYR A N 1
ATOM 637 C CA . TYR A 1 81 ? 1.586 -1.227 -10.192 1.00 95.25 81 TYR A CA 1
ATOM 638 C C . TYR A 1 81 ? 0.792 -1.919 -11.308 1.00 95.25 81 TYR A C 1
ATOM 640 O O . TYR A 1 81 ? 1.254 -1.934 -12.447 1.00 95.25 81 TYR A O 1
ATOM 648 N N . GLN A 1 82 ? -0.396 -2.462 -11.013 1.00 95.69 82 GLN A N 1
ATOM 649 C CA . GLN A 1 82 ? -1.250 -3.073 -12.035 1.00 95.69 82 GLN A CA 1
ATOM 650 C C . GLN A 1 82 ? -1.735 -2.029 -13.044 1.00 95.69 82 GLN A C 1
ATOM 652 O O . GLN A 1 82 ? -1.629 -2.273 -14.239 1.00 95.69 82 GLN A O 1
ATOM 657 N N . ALA A 1 83 ? -2.114 -0.830 -12.593 1.00 94.38 83 ALA A N 1
ATOM 658 C CA . ALA A 1 83 ? -2.468 0.296 -13.465 1.00 94.38 83 ALA A CA 1
ATOM 659 C C . ALA A 1 83 ? -1.303 0.771 -14.360 1.00 94.38 83 ALA A C 1
ATOM 661 O O . ALA A 1 83 ? -1.505 1.354 -15.423 1.00 94.38 83 ALA A O 1
ATOM 662 N N . LEU A 1 84 ? -0.052 0.548 -13.938 1.00 92.75 84 LEU A N 1
ATOM 663 C CA . LEU A 1 84 ? 1.119 0.844 -14.770 1.00 92.75 84 LEU A CA 1
ATOM 664 C C . LEU A 1 84 ? 1.370 -0.214 -15.848 1.00 92.75 84 LEU A C 1
ATOM 666 O O . LEU A 1 84 ? 1.975 0.125 -16.870 1.00 92.75 84 LEU A O 1
ATOM 670 N N . ILE A 1 85 ? 0.967 -1.462 -15.588 1.00 94.62 85 ILE A N 1
ATOM 671 C CA . ILE A 1 85 ? 1.066 -2.601 -16.510 1.00 94.62 85 ILE A CA 1
ATO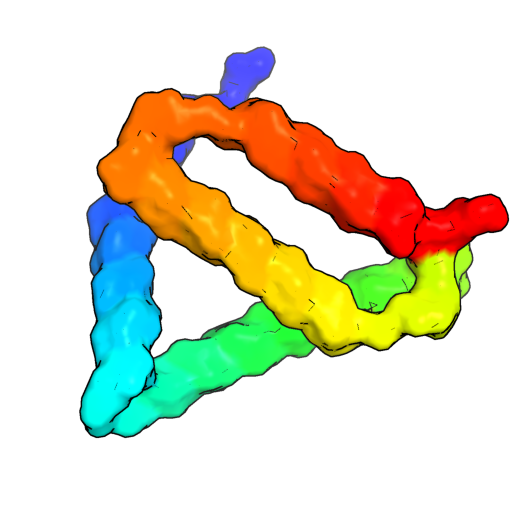M 672 C C . ILE A 1 85 ? -0.083 -2.568 -17.519 1.00 94.62 85 ILE A C 1
ATOM 674 O O . ILE A 1 85 ? 0.158 -2.752 -18.710 1.00 94.62 85 ILE A O 1
ATOM 678 N N . ASP A 1 86 ? -1.298 -2.315 -17.039 1.00 95.19 86 ASP A N 1
ATOM 679 C CA . ASP A 1 86 ? -2.536 -2.264 -17.806 1.00 95.19 86 ASP A CA 1
ATOM 680 C C . ASP A 1 86 ? -3.154 -0.857 -17.700 1.00 95.19 86 ASP A C 1
ATOM 682 O O . ASP A 1 86 ? -3.843 -0.554 -16.723 1.00 95.19 86 ASP A O 1
ATOM 686 N N . PRO A 1 87 ? -2.886 0.033 -18.676 1.00 90.50 87 PRO A N 1
ATOM 687 C CA . PRO A 1 87 ? -3.451 1.380 -18.702 1.00 90.50 87 PRO A CA 1
ATOM 688 C C . PRO A 1 87 ? -4.975 1.420 -18.856 1.00 90.50 87 PRO A C 1
ATOM 690 O O . PRO A 1 87 ? -5.563 2.468 -18.592 1.00 90.50 87 PRO A O 1
ATOM 693 N N . ASP A 1 88 ? -5.592 0.318 -19.294 1.00 94.69 88 ASP A N 1
ATOM 694 C CA . ASP A 1 88 ? -7.039 0.200 -19.493 1.00 94.69 88 ASP A CA 1
ATOM 695 C C . ASP A 1 88 ? -7.744 -0.377 -18.249 1.00 94.69 88 ASP A C 1
ATOM 697 O O . ASP A 1 88 ? -8.968 -0.537 -18.245 1.00 94.69 88 ASP A O 1
ATOM 701 N N . LEU A 1 89 ? -6.989 -0.670 -17.180 1.00 94.50 89 LEU A N 1
ATOM 702 C CA . LEU A 1 89 ? -7.528 -1.149 -15.914 1.00 94.50 89 LEU A CA 1
ATOM 703 C C . LEU A 1 89 ? -8.504 -0.126 -15.325 1.00 94.50 89 LEU A C 1
ATOM 705 O O . LEU A 1 89 ? -8.122 0.987 -14.958 1.00 94.50 89 LEU A O 1
ATOM 709 N N . ASP A 1 90 ? -9.761 -0.538 -15.170 1.00 94.38 90 ASP A N 1
ATOM 710 C CA . ASP A 1 90 ? -10.783 0.283 -14.530 1.00 94.38 90 ASP A CA 1
ATOM 711 C C . ASP A 1 90 ? -10.524 0.381 -13.018 1.00 94.38 90 ASP A C 1
ATOM 713 O O . ASP A 1 90 ? -10.673 -0.587 -12.266 1.00 94.38 90 ASP A O 1
ATOM 717 N N . LEU A 1 91 ? -10.109 1.568 -12.573 1.00 93.50 91 LEU A N 1
ATOM 718 C CA . LEU A 1 91 ? -9.754 1.837 -11.181 1.00 93.50 91 LEU A CA 1
ATOM 719 C C . LEU A 1 91 ? -10.972 2.123 -10.298 1.00 93.50 91 LEU A C 1
ATOM 721 O O . LEU A 1 91 ? -10.896 1.945 -9.080 1.00 93.50 91 LEU A O 1
ATOM 725 N N . ASP A 1 92 ? -12.091 2.546 -10.887 1.00 94.44 92 ASP A N 1
ATOM 726 C CA . ASP A 1 92 ? -13.288 2.945 -10.147 1.00 94.44 92 ASP A CA 1
ATOM 727 C C . ASP A 1 92 ? -13.878 1.809 -9.293 1.00 94.44 92 ASP A C 1
ATOM 729 O O . ASP A 1 92 ? -14.138 2.036 -8.106 1.00 94.44 92 ASP A O 1
ATOM 733 N N . PRO A 1 93 ? -14.103 0.584 -9.815 1.00 95.12 93 PRO A N 1
ATOM 734 C CA . PRO A 1 93 ? -14.585 -0.518 -8.989 1.00 95.12 93 PRO A CA 1
ATOM 735 C C . PRO A 1 93 ? -13.545 -0.959 -7.952 1.00 95.12 93 PRO A C 1
ATOM 737 O O . PRO A 1 93 ? -13.921 -1.296 -6.834 1.00 95.12 93 PRO A O 1
ATOM 740 N N . LEU A 1 94 ? -12.247 -0.889 -8.268 1.00 93.88 94 LEU A N 1
ATOM 741 C CA . LEU A 1 94 ? -11.179 -1.299 -7.349 1.00 93.88 94 LEU A CA 1
ATOM 742 C C . LEU A 1 94 ? -11.112 -0.406 -6.111 1.00 93.88 94 LEU A C 1
ATOM 744 O O . LEU A 1 94 ? -11.049 -0.909 -4.989 1.00 93.88 94 LEU A O 1
ATOM 748 N N . TYR A 1 95 ? -11.142 0.914 -6.302 1.00 91.19 95 TYR A N 1
ATOM 749 C CA . TYR A 1 95 ? -11.134 1.848 -5.180 1.00 91.19 95 TYR A CA 1
ATOM 750 C C . TYR A 1 95 ? -12.444 1.809 -4.399 1.00 91.19 95 TYR A C 1
ATOM 752 O O . TYR A 1 95 ? -12.406 1.832 -3.174 1.00 91.19 95 TYR A O 1
ATOM 760 N N . ARG A 1 96 ? -13.590 1.664 -5.076 1.00 92.62 96 ARG A N 1
ATOM 761 C CA . ARG A 1 96 ? -14.891 1.515 -4.408 1.00 92.62 96 ARG A CA 1
ATOM 762 C C . ARG A 1 96 ? -14.931 0.291 -3.497 1.00 92.62 96 ARG A C 1
ATOM 764 O O . ARG A 1 96 ? -15.371 0.398 -2.356 1.00 92.62 96 ARG A O 1
ATOM 771 N N . ASP A 1 97 ? -14.494 -0.859 -3.997 1.00 92.38 97 ASP A N 1
ATOM 772 C CA . ASP A 1 97 ? -14.538 -2.104 -3.235 1.00 92.38 97 ASP A CA 1
ATOM 773 C C . ASP A 1 97 ? -13.495 -2.096 -2.112 1.00 92.38 97 ASP A C 1
ATOM 775 O O . ASP A 1 97 ? -13.769 -2.583 -1.016 1.00 92.38 97 ASP A O 1
ATOM 779 N N . LEU A 1 98 ? -12.324 -1.486 -2.336 1.00 91.06 98 LEU A N 1
ATOM 780 C CA . LEU A 1 98 ? -11.334 -1.274 -1.281 1.00 91.06 98 LEU A CA 1
ATOM 781 C C . LEU A 1 98 ? -11.867 -0.349 -0.180 1.00 91.06 98 LEU A C 1
ATOM 783 O O . LEU A 1 98 ? -11.693 -0.665 0.996 1.00 91.06 98 LEU A O 1
ATOM 787 N N . ASP A 1 99 ? -12.535 0.746 -0.546 1.00 88.75 99 ASP A N 1
ATOM 788 C CA . ASP A 1 99 ? -13.182 1.650 0.403 1.00 88.75 99 ASP A CA 1
ATOM 789 C C . ASP A 1 99 ? -14.260 0.916 1.196 1.00 88.75 99 ASP A C 1
ATOM 791 O O . ASP A 1 99 ? -14.272 1.014 2.417 1.00 88.75 99 ASP A O 1
ATOM 795 N N . ALA A 1 100 ? -15.122 0.128 0.546 1.00 86.62 100 ALA A N 1
ATOM 796 C CA . ALA A 1 100 ? -16.138 -0.666 1.235 1.00 86.62 100 ALA A CA 1
ATOM 797 C C . ALA A 1 100 ? -15.504 -1.668 2.213 1.00 86.62 100 ALA A C 1
ATOM 799 O O . ALA A 1 100 ? -15.876 -1.714 3.382 1.00 86.62 100 ALA A O 1
ATOM 800 N N . LEU A 1 101 ? -14.486 -2.419 1.782 1.00 85.94 101 LEU A N 1
ATOM 801 C CA . LEU A 1 101 ? -13.777 -3.376 2.638 1.00 85.94 101 LEU A CA 1
ATOM 802 C C . LEU A 1 101 ? -13.076 -2.698 3.819 1.00 85.94 101 LEU A C 1
ATOM 804 O O . LEU A 1 101 ? -13.098 -3.228 4.932 1.00 85.94 101 LEU A O 1
ATOM 808 N N . ALA A 1 102 ? -12.450 -1.543 3.593 1.00 85.75 102 ALA A N 1
ATOM 809 C CA . ALA A 1 102 ? -11.780 -0.786 4.637 1.00 85.75 102 ALA A CA 1
ATOM 810 C C . ALA A 1 102 ? -12.797 -0.173 5.604 1.00 85.75 102 ALA A C 1
ATOM 812 O O . ALA A 1 102 ? -12.688 -0.354 6.808 1.00 85.75 102 ALA A O 1
ATOM 813 N N . ILE A 1 103 ? -13.814 0.514 5.097 1.00 81.19 103 ILE A N 1
ATOM 814 C CA . ILE A 1 103 ? -14.801 1.228 5.901 1.00 81.19 103 ILE A CA 1
ATOM 815 C C . ILE A 1 103 ? -15.697 0.251 6.663 1.00 81.19 103 ILE A C 1
ATOM 817 O O . ILE A 1 103 ? -15.796 0.342 7.886 1.00 81.19 103 ILE A O 1
ATOM 821 N N . ASP A 1 104 ? -16.319 -0.705 5.977 1.00 81.19 104 ASP A N 1
ATOM 822 C CA . ASP A 1 104 ? -17.229 -1.662 6.614 1.00 81.19 104 ASP A CA 1
ATOM 823 C C . ASP A 1 104 ? -16.461 -2.648 7.497 1.00 81.19 104 ASP A C 1
ATOM 825 O O . ASP A 1 104 ? -16.966 -3.109 8.521 1.00 81.19 104 ASP A O 1
ATOM 829 N N . GLY A 1 105 ? -15.211 -2.946 7.130 1.00 78.38 105 GLY A N 1
ATOM 830 C CA . GLY A 1 105 ? -14.322 -3.779 7.924 1.00 78.38 105 GLY A CA 1
ATOM 831 C C . GLY A 1 105 ? -13.790 -3.086 9.177 1.00 78.38 105 GLY A C 1
ATOM 832 O O . GLY A 1 105 ? -13.504 -3.780 10.152 1.00 78.38 105 GLY A O 1
ATOM 833 N N . LEU A 1 106 ? -13.639 -1.758 9.189 1.00 80.31 106 LEU A N 1
ATOM 834 C CA . LEU A 1 106 ? -13.027 -1.025 10.307 1.00 80.31 106 LEU A CA 1
ATOM 835 C C . LEU A 1 106 ? -14.026 -0.348 11.240 1.00 80.31 106 LEU A C 1
ATOM 837 O O . LEU A 1 106 ? -13.688 -0.122 12.403 1.00 80.31 106 LEU A O 1
ATOM 841 N N . ARG A 1 107 ? -15.233 -0.036 10.769 1.00 80.94 107 ARG A N 1
ATOM 842 C CA . ARG A 1 107 ? -16.223 0.695 11.563 1.00 80.94 107 ARG A CA 1
ATOM 843 C C . ARG A 1 107 ? -16.690 -0.074 12.794 1.00 80.94 107 ARG A C 1
ATOM 845 O O . ARG A 1 107 ? -16.849 -1.296 12.786 1.00 80.94 107 ARG A O 1
ATOM 852 N N . MET A 1 108 ? -16.953 0.687 13.853 1.00 64.56 108 MET A N 1
ATOM 853 C CA . MET A 1 108 ? -17.724 0.218 15.000 1.00 64.56 108 MET A CA 1
ATOM 854 C C . MET A 1 108 ? -19.157 -0.103 14.536 1.00 64.56 108 MET A C 1
ATOM 856 O O . MET A 1 108 ? -19.762 0.692 13.816 1.00 64.56 108 MET A O 1
ATOM 860 N N . ARG A 1 109 ? -19.662 -1.294 14.882 1.00 60.75 109 ARG A N 1
ATOM 861 C CA . ARG A 1 109 ? -21.059 -1.686 14.626 1.00 60.75 109 ARG A CA 1
ATOM 862 C C . ARG A 1 109 ? -22.028 -0.938 15.527 1.00 60.75 109 ARG A C 1
ATOM 864 O O . ARG A 1 109 ? -21.673 -0.749 16.712 1.00 60.75 109 ARG A O 1
#

Organism: NCBI:txid2738409

pLDDT: mean 87.58, std 15.85, range [31.08, 97.56]

Mean predicted aligned error: 6.2 Å

Nearest PDB structures (foldseek):
  3eup-assembly1_B  TM=8.863E-01  e=3.804E-02  Cytophaga hutchinsonii ATCC 33406
  2g3b-assembly1_B  TM=8.650E-01  e=2.656E-02  Rhodococcus jostii RHA1
  2g3b-assembly1_A  TM=8.774E-01  e=5.784E-02  Rhodococcus jostii RHA1
  6ho6-assembly1_A  TM=7.614E-01  e=2.434E-01  Mycobacterium tuberculosis CDC1551
  5nim-assembly1_A  TM=7.343E-01  e=5.629E-01  Mycobacterium tuberculosis